Protein AF-X1QCM0-F1 (afdb_monomer_lite)

Sequence (121 aa):
LGTTYYWRVDEVNEAETTTTWQSDIWNFTTHDHIIVDDFEDYNDYPPNEIWFTWVDGYGVSTNGATVGYPAPDFLAGEHYVETAIVHGGSQSMPFFYDNTGAAAYSEGKRTFAVPQDWTAI

Secondary structure (DSSP, 8-state):
--PEEEE--EEE-TTSSS-EEEPPPEEEE--S-----S----BSSTT-BHHHHSB-STT-TTB-EEES-SS--GGGT--SSBSSS-SSSS-B--EEE---TT--B---B---SS----TT-

Organism: NCBI:txid412755

Radius of gyration: 23.92 Å; chains: 1; bounding box: 56×27×75 Å

Structure (mmCIF, N/CA/C/O backbone):
data_AF-X1QCM0-F1
#
_entry.id   AF-X1QCM0-F1
#
loop_
_atom_site.group_PDB
_atom_site.id
_atom_site.type_symbol
_atom_site.label_atom_id
_atom_site.label_alt_id
_atom_site.label_comp_id
_atom_site.label_asym_id
_atom_site.label_entity_id
_atom_site.label_seq_id
_atom_site.pdbx_PDB_ins_code
_atom_site.Cartn_x
_atom_site.Cartn_y
_atom_site.Cartn_z
_atom_site.occupancy
_atom_site.B_iso_or_equiv
_atom_site.auth_seq_id
_atom_site.auth_comp_id
_atom_site.auth_asym_id
_atom_site.auth_atom_id
_atom_site.pdbx_PDB_model_num
ATOM 1 N N . LEU A 1 1 ? -6.906 -13.203 17.413 1.00 76.50 1 LEU A N 1
ATOM 2 C CA . LEU A 1 1 ? -7.326 -12.935 16.019 1.00 76.50 1 LEU A CA 1
ATOM 3 C C . LEU A 1 1 ? -8.515 -13.848 15.748 1.00 76.50 1 LEU A C 1
ATOM 5 O O . LEU A 1 1 ? -8.543 -14.944 16.299 1.00 76.50 1 LEU A O 1
ATOM 9 N N . GLY A 1 2 ? -9.535 -13.384 15.033 1.00 83.88 2 GLY A N 1
ATOM 10 C CA . GLY A 1 2 ? -10.830 -14.070 14.901 1.00 83.88 2 GLY A CA 1
ATOM 11 C C . GLY A 1 2 ? -11.640 -14.152 16.201 1.00 83.88 2 GLY A C 1
ATOM 12 O O . GLY A 1 2 ? -12.593 -14.918 16.293 1.00 83.88 2 GLY A O 1
ATOM 13 N N . THR A 1 3 ? -11.239 -13.420 17.244 1.00 91.06 3 THR A N 1
ATOM 14 C CA . THR A 1 3 ? -11.851 -13.512 18.575 1.00 91.0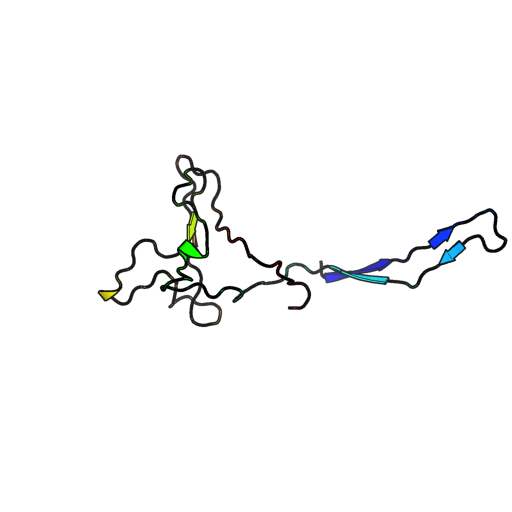6 3 THR A CA 1
ATOM 15 C C . THR A 1 3 ? -12.900 -12.425 18.727 1.00 91.06 3 THR A C 1
ATOM 17 O O . THR A 1 3 ? -12.574 -11.246 18.559 1.00 91.06 3 THR A O 1
ATOM 20 N N . THR A 1 4 ? -14.128 -12.823 19.059 1.00 94.56 4 THR A N 1
ATOM 21 C CA . THR A 1 4 ? -15.208 -11.908 19.437 1.00 94.56 4 THR A CA 1
ATOM 22 C C . THR A 1 4 ? -15.091 -11.555 20.913 1.00 94.56 4 THR A C 1
ATOM 24 O O . THR A 1 4 ? -15.126 -12.430 21.779 1.00 94.56 4 THR A O 1
ATOM 27 N N . TYR A 1 5 ? -14.956 -10.266 21.197 1.00 96.06 5 TYR A N 1
ATOM 28 C CA . TYR A 1 5 ? -14.944 -9.711 22.541 1.00 96.06 5 TYR A CA 1
ATOM 29 C C . TYR A 1 5 ? -16.302 -9.109 22.843 1.00 96.06 5 TYR A C 1
ATOM 31 O O . TYR A 1 5 ? -16.898 -8.463 21.985 1.00 96.06 5 TYR A O 1
ATOM 39 N N . TYR A 1 6 ? -16.760 -9.299 24.074 1.00 97.62 6 TYR A N 1
ATOM 40 C CA . TYR A 1 6 ? -18.018 -8.760 24.570 1.00 97.62 6 TYR A CA 1
ATOM 41 C C . TYR A 1 6 ? -17.712 -7.790 25.697 1.00 97.62 6 TYR A C 1
ATOM 43 O O . TYR A 1 6 ? -16.874 -8.077 26.554 1.00 97.62 6 TYR A O 1
ATOM 51 N N . TRP A 1 7 ? -18.381 -6.648 25.700 1.00 96.94 7 TRP A N 1
ATOM 52 C CA . TRP A 1 7 ? -18.208 -5.636 26.729 1.00 96.94 7 TRP A CA 1
ATOM 53 C C . TRP A 1 7 ? -19.491 -4.836 26.912 1.00 96.94 7 TRP A C 1
ATOM 55 O O . TRP A 1 7 ? -20.394 -4.882 26.084 1.00 96.94 7 TRP A O 1
ATOM 65 N N . ARG A 1 8 ? -19.583 -4.122 28.025 1.00 97.75 8 ARG A N 1
ATOM 66 C CA . ARG A 1 8 ? -20.662 -3.177 28.306 1.00 97.75 8 ARG A CA 1
ATOM 67 C C . ARG A 1 8 ? -20.109 -2.037 29.148 1.00 97.75 8 ARG A C 1
ATOM 69 O O . ARG A 1 8 ? -19.008 -2.158 29.693 1.00 97.75 8 ARG A O 1
ATOM 76 N N . VAL A 1 9 ? -20.879 -0.968 29.275 1.00 96.75 9 VAL A N 1
ATOM 77 C CA . VAL A 1 9 ? -20.586 0.149 30.172 1.00 96.75 9 VAL A CA 1
ATOM 78 C C . VAL A 1 9 ? -21.600 0.133 31.305 1.00 96.75 9 VAL A C 1
ATOM 80 O O . VAL A 1 9 ? -22.803 0.119 31.058 1.00 96.75 9 VAL A O 1
ATOM 83 N N . ASP A 1 10 ? -21.105 0.163 32.539 1.00 97.31 10 ASP A N 1
ATOM 84 C CA . ASP A 1 10 ? -21.936 0.322 33.729 1.00 97.31 10 ASP A CA 1
ATOM 85 C C . ASP A 1 10 ? -21.718 1.748 34.264 1.00 97.31 10 ASP A C 1
ATOM 87 O O . ASP A 1 10 ? -20.606 2.109 34.656 1.00 97.31 10 ASP A O 1
ATOM 91 N N . GLU A 1 11 ? -22.763 2.576 34.257 1.00 96.50 11 GLU A N 1
ATOM 92 C CA . GLU A 1 11 ? -22.758 3.880 34.926 1.00 96.50 11 GLU A CA 1
ATOM 93 C C . GLU A 1 11 ? -22.988 3.671 36.427 1.00 96.50 11 GLU A C 1
ATOM 95 O O . GLU A 1 11 ? -23.907 2.946 36.806 1.00 96.50 11 GLU A O 1
ATOM 100 N N . VAL A 1 12 ? -22.175 4.296 37.286 1.00 96.56 12 VAL A N 1
ATOM 101 C CA . VAL A 1 12 ? -22.238 4.131 38.750 1.00 96.56 12 VAL A CA 1
ATOM 102 C C . VAL A 1 12 ? -22.470 5.477 39.436 1.00 96.56 12 VAL A C 1
ATOM 104 O O . VAL A 1 12 ? -21.710 6.420 39.220 1.00 96.56 12 VAL A O 1
ATOM 107 N N . ASN A 1 13 ? -23.482 5.550 40.307 1.00 95.94 13 ASN A N 1
ATOM 108 C CA . ASN A 1 13 ? -23.777 6.717 41.143 1.00 95.94 13 ASN A CA 1
ATOM 109 C C . ASN A 1 13 ? -24.263 6.293 42.539 1.00 95.94 13 ASN A C 1
ATOM 111 O O . ASN A 1 13 ? -25.409 5.895 42.719 1.00 95.94 13 ASN A O 1
ATOM 115 N N . GLU A 1 14 ? -23.404 6.418 43.550 1.00 95.50 14 GLU A N 1
ATOM 116 C CA . GLU A 1 14 ? -23.714 6.001 44.928 1.00 95.50 14 GLU A CA 1
ATOM 117 C C . GLU A 1 14 ? -24.729 6.905 45.653 1.00 95.50 14 GLU A C 1
ATOM 119 O O . GLU A 1 14 ? -25.202 6.547 46.731 1.00 95.50 14 GLU A O 1
ATOM 124 N N . ALA A 1 15 ? -25.072 8.070 45.093 1.00 95.19 15 ALA A N 1
ATOM 125 C CA . ALA A 1 15 ? -26.041 8.991 45.691 1.00 95.19 15 ALA A CA 1
ATOM 126 C C . ALA A 1 15 ? -27.507 8.606 45.412 1.00 95.19 15 ALA A C 1
ATOM 128 O O . ALA A 1 15 ? -28.413 9.133 46.058 1.00 95.19 15 ALA A O 1
ATOM 129 N N . GLU A 1 16 ? -27.744 7.706 44.456 1.00 93.94 16 GLU A N 1
ATOM 130 C CA . GLU A 1 16 ? -29.074 7.276 44.022 1.00 93.94 16 GLU A CA 1
ATOM 131 C C . GLU A 1 16 ? -29.480 5.939 44.658 1.00 93.94 16 GLU A C 1
ATOM 133 O O . GLU A 1 16 ? -28.652 5.145 45.098 1.00 93.94 16 GLU A O 1
ATOM 138 N N . THR A 1 17 ? -30.785 5.655 44.700 1.00 91.12 17 THR A N 1
ATOM 139 C CA . THR A 1 17 ? -31.289 4.372 45.244 1.00 91.12 17 THR A CA 1
ATOM 140 C C . THR A 1 17 ? -30.956 3.182 44.349 1.00 91.12 17 THR A C 1
ATOM 142 O O . THR A 1 17 ? -30.675 2.093 44.846 1.00 91.12 17 THR A O 1
ATOM 145 N N . THR A 1 18 ? -30.975 3.384 43.032 1.00 92.25 18 THR A N 1
ATOM 146 C CA . THR A 1 18 ? -30.331 2.472 42.083 1.00 92.25 18 THR A CA 1
ATOM 147 C C . THR A 1 18 ? -28.951 3.033 41.812 1.00 92.25 18 THR A C 1
ATOM 149 O O . THR A 1 18 ? -28.840 4.104 41.235 1.00 92.25 18 THR A O 1
ATOM 152 N N . THR A 1 19 ? -27.910 2.338 42.254 1.00 94.31 19 THR A N 1
ATOM 153 C CA . THR A 1 19 ? -26.543 2.869 42.210 1.00 94.31 19 THR A CA 1
ATOM 154 C C . THR A 1 19 ? -25.785 2.502 40.939 1.00 94.31 19 THR A C 1
ATOM 156 O O . THR A 1 19 ? -24.645 2.928 40.759 1.00 94.31 19 THR A O 1
ATOM 159 N N . THR A 1 20 ? -26.367 1.674 40.066 1.00 96.69 20 THR A N 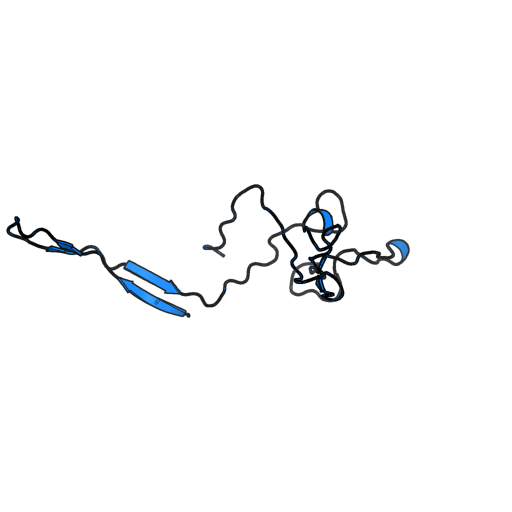1
ATOM 160 C CA . THR A 1 20 ? -25.713 1.198 38.842 1.00 96.69 20 THR A CA 1
ATOM 161 C C . THR A 1 20 ? -26.715 1.000 37.708 1.00 96.69 20 THR A C 1
ATOM 163 O O . THR A 1 20 ? -27.720 0.310 37.892 1.00 96.69 20 THR A O 1
ATOM 166 N N . TRP A 1 21 ? -26.406 1.534 36.524 1.00 97.25 21 TRP A N 1
ATOM 167 C CA . TRP A 1 21 ? -27.165 1.323 35.287 1.00 97.25 21 TRP A CA 1
ATOM 168 C C . TRP A 1 21 ? -26.280 0.660 34.240 1.00 97.25 21 TRP A C 1
ATOM 170 O O . TRP A 1 21 ? -25.226 1.177 33.881 1.00 97.25 21 TRP A O 1
ATOM 180 N N . GLN A 1 22 ? -26.715 -0.504 33.766 1.00 97.31 22 GLN A N 1
ATOM 181 C CA . GLN A 1 22 ? -25.985 -1.300 32.782 1.00 97.31 22 GLN A CA 1
ATOM 182 C C . GLN A 1 22 ? -26.446 -0.923 31.375 1.00 97.31 22 GLN A C 1
ATOM 184 O O . GLN A 1 22 ? -27.651 -0.861 31.120 1.00 97.31 22 GLN A O 1
ATOM 189 N N . SER A 1 23 ? -25.502 -0.705 30.462 1.00 97.31 23 SER A N 1
ATOM 190 C CA . SER A 1 23 ? -25.800 -0.601 29.035 1.00 97.31 23 SER A CA 1
ATOM 191 C C . SER A 1 23 ? -26.125 -1.967 28.428 1.00 97.31 23 SER A C 1
ATOM 193 O O . SER A 1 23 ? -25.914 -3.021 29.038 1.00 97.31 23 SER A O 1
ATOM 195 N N . ASP A 1 24 ? -26.536 -1.949 27.161 1.00 98.06 24 ASP A N 1
ATOM 196 C CA . ASP A 1 24 ? -26.522 -3.148 26.329 1.00 98.06 24 ASP A CA 1
ATOM 197 C C . ASP A 1 24 ? -25.108 -3.741 26.238 1.00 98.06 24 ASP A C 1
ATOM 199 O O . ASP A 1 24 ? -24.101 -3.031 26.336 1.00 98.06 24 ASP A O 1
ATOM 203 N N . ILE A 1 25 ? -25.038 -5.058 26.028 1.00 97.06 25 ILE A N 1
ATOM 204 C CA . ILE A 1 25 ? -23.780 -5.753 25.747 1.00 97.06 25 ILE A CA 1
ATOM 205 C C . ILE A 1 25 ? -23.417 -5.517 24.281 1.00 97.06 25 ILE A C 1
ATOM 207 O O . ILE A 1 25 ? -24.153 -5.904 23.372 1.00 97.06 25 ILE A O 1
ATOM 211 N N . TRP A 1 26 ? -22.256 -4.921 24.050 1.00 97.69 26 TRP A N 1
ATOM 212 C CA . TRP A 1 26 ? -21.666 -4.716 22.734 1.00 97.69 26 TRP A CA 1
ATOM 213 C C . TRP A 1 26 ? -20.613 -5.779 22.449 1.00 97.69 26 TRP A C 1
ATOM 215 O O . TRP A 1 26 ? -20.076 -6.420 23.357 1.00 97.69 26 TRP A O 1
ATOM 225 N N . ASN A 1 27 ? -20.310 -5.982 21.170 1.00 94.62 27 ASN A N 1
ATOM 226 C CA . ASN A 1 27 ? -19.262 -6.902 20.762 1.00 94.62 27 ASN A CA 1
ATOM 227 C C . ASN A 1 27 ? -18.487 -6.384 19.551 1.00 94.62 27 ASN A C 1
ATOM 229 O O . ASN A 1 27 ? -19.009 -5.600 18.762 1.00 94.62 27 ASN A O 1
ATOM 233 N N . PHE A 1 28 ? -17.244 -6.837 19.418 1.00 91.50 28 PHE A N 1
ATOM 234 C CA . PHE A 1 28 ? -16.465 -6.694 18.191 1.00 91.50 28 PHE A CA 1
ATOM 235 C C . PHE A 1 28 ? -15.630 -7.952 17.963 1.00 91.50 28 PHE A C 1
ATOM 237 O O . PHE A 1 28 ? -15.214 -8.610 18.919 1.00 91.50 28 PHE A O 1
ATOM 244 N N . THR A 1 29 ? -15.359 -8.278 16.700 1.00 89.88 29 THR A N 1
ATOM 245 C CA . THR A 1 29 ? -14.491 -9.400 16.329 1.00 89.88 29 THR A CA 1
ATOM 246 C C . THR A 1 29 ? -13.173 -8.865 15.797 1.00 89.88 29 THR A C 1
ATOM 248 O O . THR A 1 29 ? -13.145 -8.007 14.922 1.00 89.88 29 THR A O 1
ATOM 251 N N . THR A 1 30 ? -12.066 -9.359 16.345 1.00 89.19 30 THR A N 1
ATOM 252 C CA . THR A 1 30 ? -10.734 -9.048 15.810 1.00 89.19 30 THR A CA 1
ATOM 253 C C . THR A 1 30 ? -10.526 -9.793 14.497 1.00 89.19 30 THR A C 1
ATOM 255 O O . THR A 1 30 ? -10.676 -11.010 14.472 1.00 89.19 30 THR A O 1
ATOM 258 N N . HIS A 1 31 ? -10.150 -9.108 13.422 1.00 81.69 31 HIS A N 1
ATOM 259 C CA . HIS A 1 31 ? -9.667 -9.760 12.201 1.00 81.69 31 HIS A CA 1
ATOM 260 C C . HIS A 1 31 ? -8.149 -9.927 12.260 1.00 81.69 31 HIS A C 1
ATOM 262 O O . HIS A 1 31 ? -7.475 -9.168 12.952 1.00 81.69 31 HIS A O 1
ATOM 268 N N . ASP A 1 32 ? -7.631 -10.965 11.599 1.00 81.44 32 ASP A N 1
ATOM 269 C CA . ASP A 1 32 ? -6.186 -11.209 11.534 1.00 81.44 32 ASP A CA 1
ATOM 270 C C . ASP A 1 32 ? -5.499 -10.159 10.656 1.00 81.44 32 ASP A C 1
ATOM 272 O O . ASP A 1 32 ? -4.643 -9.394 11.088 1.00 81.44 32 ASP A O 1
ATOM 276 N N . HIS A 1 33 ? -6.006 -10.056 9.437 1.00 78.81 33 HIS A N 1
ATOM 277 C CA . HIS A 1 33 ? -5.717 -9.017 8.471 1.00 78.81 33 HIS A CA 1
ATOM 278 C C . HIS A 1 33 ? -6.942 -8.876 7.565 1.00 78.81 33 HIS A C 1
ATOM 280 O O . HIS A 1 33 ? -7.752 -9.801 7.450 1.00 78.81 33 HIS A O 1
ATOM 286 N N . ILE A 1 34 ? -7.068 -7.718 6.931 1.00 81.06 34 ILE A N 1
ATOM 287 C CA . ILE A 1 34 ? -7.911 -7.550 5.750 1.00 81.06 34 ILE A CA 1
ATOM 288 C C . ILE A 1 34 ? -6.975 -7.471 4.549 1.00 81.06 34 ILE A C 1
ATOM 290 O O . ILE A 1 34 ? -5.941 -6.804 4.617 1.00 81.06 34 ILE A O 1
ATOM 294 N N . ILE A 1 35 ? -7.299 -8.197 3.482 1.00 81.06 35 ILE A N 1
ATOM 295 C CA . ILE A 1 35 ? -6.613 -8.021 2.204 1.00 81.06 35 ILE A CA 1
ATOM 296 C C . ILE A 1 35 ? -7.297 -6.839 1.528 1.00 81.06 35 ILE A C 1
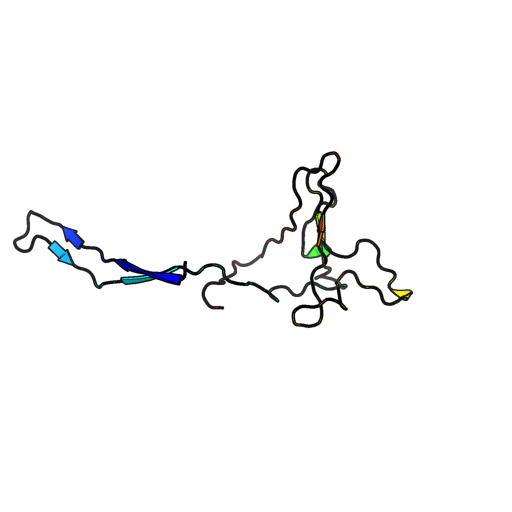ATOM 298 O O . ILE A 1 35 ? -8.503 -6.876 1.294 1.00 81.06 35 ILE A O 1
ATOM 302 N N . VAL A 1 36 ? -6.526 -5.788 1.270 1.00 84.56 36 VAL A N 1
ATOM 303 C CA . VAL A 1 36 ? -6.948 -4.661 0.442 1.00 84.56 36 VAL A CA 1
ATOM 304 C C . VAL A 1 36 ? -6.185 -4.801 -0.865 1.00 84.56 36 VAL A C 1
ATOM 306 O O . VAL A 1 36 ? -4.956 -4.792 -0.852 1.00 84.56 36 VAL A O 1
ATOM 309 N N . ASP A 1 37 ? -6.914 -5.002 -1.955 1.00 80.38 37 ASP A N 1
ATOM 310 C CA . ASP A 1 37 ? -6.363 -5.244 -3.288 1.00 80.38 37 ASP A CA 1
ATOM 311 C C . ASP A 1 37 ? -7.253 -4.581 -4.350 1.00 80.38 37 ASP A C 1
ATOM 313 O O . ASP A 1 37 ? -8.379 -4.182 -4.035 1.00 80.38 37 ASP A O 1
ATOM 317 N N . ASP A 1 38 ? -6.738 -4.425 -5.573 1.00 78.38 38 ASP A N 1
ATOM 318 C CA . ASP A 1 38 ? -7.414 -3.777 -6.713 1.00 78.38 38 ASP A CA 1
ATOM 319 C C . ASP A 1 38 ? -8.021 -2.393 -6.379 1.00 78.38 38 ASP A C 1
ATOM 321 O O . ASP A 1 38 ? -9.049 -1.975 -6.918 1.00 78.38 38 ASP A O 1
ATOM 325 N N . PHE A 1 39 ? -7.393 -1.657 -5.460 1.00 82.56 39 PHE A N 1
ATOM 326 C CA . PHE A 1 39 ? -7.925 -0.399 -4.932 1.00 82.56 39 PHE A CA 1
ATOM 327 C C . PHE A 1 39 ? -7.392 0.854 -5.639 1.00 82.56 39 PHE A C 1
ATOM 329 O O . PHE A 1 39 ? -7.812 1.980 -5.343 1.00 82.56 39 PHE A O 1
ATOM 336 N N . GLU A 1 40 ? -6.514 0.671 -6.620 1.00 85.44 40 GLU A N 1
ATOM 337 C CA . GLU A 1 40 ? -5.985 1.724 -7.473 1.00 85.44 40 GLU A CA 1
ATOM 338 C C . GLU A 1 40 ? -6.072 1.384 -8.955 1.00 85.44 40 GLU A C 1
ATOM 340 O O . GLU A 1 40 ? -5.949 0.240 -9.371 1.00 85.44 40 GLU A O 1
ATOM 345 N N . ASP A 1 41 ? -6.177 2.436 -9.761 1.00 86.25 41 ASP A N 1
ATOM 346 C CA . ASP A 1 41 ? -6.188 2.372 -11.222 1.00 86.25 41 ASP A CA 1
ATOM 347 C C . ASP A 1 41 ? -4.797 2.660 -11.820 1.00 86.25 41 ASP A C 1
ATOM 349 O O . ASP A 1 41 ? -4.692 3.290 -12.872 1.00 86.25 41 ASP A O 1
ATOM 353 N N . TYR A 1 42 ? -3.711 2.292 -11.122 1.00 92.00 42 TYR A N 1
ATOM 354 C CA . TYR A 1 42 ? -2.359 2.501 -11.659 1.00 92.00 42 TYR A CA 1
ATOM 355 C C . TYR A 1 42 ? -2.199 1.773 -12.992 1.00 92.00 42 TYR A C 1
ATOM 357 O O . TYR A 1 42 ? -2.781 0.716 -13.180 1.00 92.00 42 TYR A O 1
ATOM 365 N N . ASN A 1 43 ? -1.434 2.315 -13.932 1.00 93.50 43 ASN A N 1
ATOM 366 C CA . ASN A 1 43 ? -1.234 1.704 -15.246 1.00 93.50 43 ASN A CA 1
ATOM 367 C C . ASN A 1 43 ? 0.028 2.270 -15.925 1.00 93.50 43 ASN A C 1
ATOM 369 O O . ASN A 1 43 ? 0.908 2.804 -15.249 1.00 93.50 43 ASN A O 1
ATOM 373 N N . ASP A 1 44 ? 0.141 2.136 -17.249 1.00 94.94 44 ASP A N 1
ATOM 374 C CA . ASP A 1 44 ? 1.274 2.663 -18.024 1.00 94.94 44 ASP A CA 1
ATOM 375 C C . ASP A 1 44 ? 1.072 4.090 -18.557 1.00 94.94 44 ASP A C 1
ATOM 377 O O . ASP A 1 44 ? 1.946 4.629 -19.239 1.00 94.94 44 ASP A O 1
ATOM 381 N N . TYR A 1 45 ? -0.092 4.692 -18.313 1.00 92.69 45 TYR A N 1
ATOM 382 C CA . TYR A 1 45 ? -0.569 5.873 -19.021 1.00 92.69 45 TYR A CA 1
ATOM 383 C C . TYR A 1 45 ? -0.938 7.040 -18.088 1.00 92.69 45 TYR A C 1
ATOM 385 O O . TYR A 1 45 ? -1.477 6.843 -16.995 1.00 92.69 45 TYR A O 1
ATOM 393 N N . PRO A 1 46 ? -0.745 8.290 -18.550 1.00 91.62 46 PRO A N 1
ATOM 394 C CA . PRO A 1 46 ? -1.222 9.461 -17.829 1.00 91.62 46 PRO A CA 1
ATOM 395 C C . PRO A 1 46 ? -2.730 9.425 -17.554 1.00 91.62 46 PRO A C 1
ATOM 397 O O . PRO A 1 46 ? -3.501 9.091 -18.459 1.00 91.62 46 PRO A O 1
ATOM 400 N N . PRO A 1 47 ? -3.189 9.852 -16.359 1.00 90.62 47 PRO A N 1
ATOM 401 C CA . PRO A 1 47 ? -2.414 10.407 -15.237 1.00 90.62 47 PRO A CA 1
ATOM 402 C C . PRO A 1 47 ? -2.040 9.372 -14.157 1.00 90.62 47 PRO A C 1
ATOM 404 O O . PRO A 1 47 ? -1.670 9.756 -13.049 1.00 90.62 47 PRO A O 1
ATOM 407 N N . ASN A 1 48 ? -2.251 8.085 -14.425 1.00 92.44 48 ASN A N 1
ATOM 408 C CA . ASN A 1 48 ? -2.193 7.024 -13.426 1.00 92.44 48 ASN A CA 1
ATOM 409 C C . ASN A 1 48 ? -0.960 6.141 -13.615 1.00 92.44 48 ASN A C 1
ATOM 411 O O . ASN A 1 48 ? -0.965 4.990 -13.182 1.00 92.44 48 ASN A O 1
ATOM 415 N N . GLU A 1 49 ? 0.105 6.650 -14.232 1.00 93.69 49 GLU A N 1
ATOM 416 C CA . GLU A 1 49 ? 1.324 5.873 -14.371 1.00 93.69 49 GLU A CA 1
ATOM 417 C C . GLU A 1 49 ? 1.772 5.352 -13.005 1.00 93.69 49 GLU A C 1
ATOM 419 O O . GLU A 1 49 ? 1.636 6.034 -11.981 1.00 93.69 49 GLU A O 1
ATOM 424 N N . ILE A 1 50 ? 2.289 4.130 -12.968 1.00 94.62 50 ILE A N 1
ATOM 425 C CA . ILE A 1 50 ? 2.570 3.439 -11.709 1.00 94.62 50 ILE A CA 1
ATOM 426 C C . ILE A 1 50 ? 3.498 4.238 -10.768 1.00 94.62 50 ILE A C 1
ATOM 428 O O . ILE A 1 50 ? 3.207 4.345 -9.577 1.00 94.62 50 ILE A O 1
ATOM 432 N N . TRP A 1 51 ? 4.524 4.915 -11.289 1.00 90.06 51 TRP A N 1
ATOM 433 C CA . TRP A 1 51 ? 5.408 5.806 -10.512 1.00 90.06 51 TRP A CA 1
ATOM 434 C C . TRP A 1 51 ? 4.782 7.160 -10.152 1.00 90.06 51 TRP A C 1
ATOM 436 O O . TRP A 1 51 ? 5.293 7.872 -9.293 1.00 90.06 51 TRP A O 1
ATOM 446 N N . PHE A 1 52 ? 3.727 7.589 -10.852 1.00 90.31 52 PHE A N 1
ATOM 447 C CA . PHE A 1 52 ? 2.996 8.807 -10.493 1.00 90.31 52 PHE A CA 1
ATOM 448 C C . PHE A 1 52 ? 1.989 8.500 -9.383 1.00 90.31 52 PHE A C 1
ATOM 450 O O . PHE A 1 52 ? 1.699 9.332 -8.523 1.00 90.31 52 PHE A O 1
ATOM 457 N N . THR A 1 53 ? 1.494 7.264 -9.379 1.00 92.19 53 THR A N 1
ATOM 458 C CA . THR A 1 53 ? 0.599 6.716 -8.368 1.00 92.19 53 THR A CA 1
ATOM 459 C C . THR A 1 53 ? 1.323 6.441 -7.049 1.00 92.19 53 THR A C 1
ATOM 461 O O . THR A 1 53 ? 0.759 6.740 -5.989 1.00 92.19 53 THR A O 1
ATOM 464 N N . TRP A 1 54 ? 2.540 5.895 -7.111 1.00 93.69 54 TRP A N 1
ATOM 465 C CA . TRP A 1 54 ? 3.330 5.463 -5.958 1.00 93.69 54 TRP A CA 1
ATOM 466 C C . TRP A 1 54 ? 4.657 6.213 -5.865 1.00 93.69 54 TRP A C 1
ATOM 468 O O . TRP A 1 54 ? 5.453 6.208 -6.795 1.00 93.69 54 TRP A O 1
ATOM 478 N N . VAL A 1 55 ? 4.923 6.804 -4.701 1.00 94.06 55 VAL A N 1
ATOM 479 C CA . VAL A 1 55 ? 6.243 7.331 -4.348 1.00 94.06 55 VAL A CA 1
ATOM 480 C C . VAL A 1 55 ? 7.118 6.173 -3.883 1.00 94.06 55 VAL A C 1
ATOM 482 O O . VAL A 1 55 ? 6.745 5.463 -2.948 1.00 94.06 55 VAL A O 1
ATOM 485 N N . ASP A 1 56 ? 8.278 6.004 -4.505 1.00 95.12 56 ASP A N 1
ATOM 486 C CA . ASP A 1 56 ? 9.246 4.949 -4.204 1.00 95.12 56 ASP A CA 1
ATOM 487 C C . ASP A 1 56 ? 10.611 5.530 -3.770 1.00 95.12 56 ASP A C 1
ATOM 489 O O . ASP A 1 56 ? 10.677 6.571 -3.104 1.00 95.12 56 ASP A O 1
ATOM 493 N N . GLY A 1 57 ? 11.709 4.829 -4.070 1.00 95.06 57 GLY A N 1
ATOM 494 C CA . GLY A 1 57 ? 13.077 5.260 -3.792 1.00 95.06 57 GLY A CA 1
ATOM 495 C C . GLY A 1 57 ? 13.632 6.324 -4.737 1.00 95.06 57 GLY A C 1
ATOM 496 O O . GLY A 1 57 ? 14.711 6.871 -4.478 1.00 95.06 57 GLY A O 1
ATOM 497 N N . TYR A 1 58 ? 12.930 6.670 -5.819 1.00 92.06 58 TYR A N 1
ATOM 498 C CA . TY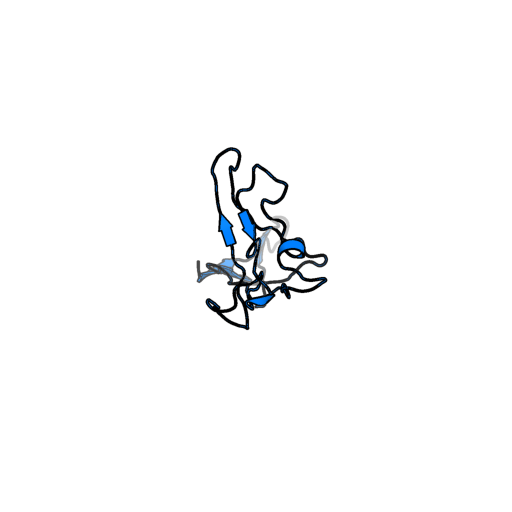R A 1 58 ? 13.421 7.658 -6.768 1.00 92.06 58 TYR A CA 1
ATOM 499 C C . TYR A 1 58 ? 13.591 9.033 -6.102 1.00 92.06 58 TYR A C 1
ATOM 501 O O . TYR A 1 58 ? 12.650 9.658 -5.615 1.00 92.06 58 TYR A O 1
ATOM 509 N N . GLY A 1 59 ? 14.834 9.522 -6.064 1.00 91.56 59 GLY A N 1
ATOM 510 C CA . GLY A 1 59 ? 15.187 10.780 -5.397 1.00 91.56 59 GLY A CA 1
ATOM 511 C C . GLY A 1 59 ? 15.265 10.707 -3.864 1.00 91.56 59 GLY A C 1
ATOM 512 O O . GLY A 1 59 ? 15.569 11.722 -3.236 1.00 91.56 59 GLY A O 1
ATOM 513 N N . VAL A 1 60 ? 15.058 9.533 -3.254 1.00 94.38 60 VAL A N 1
ATOM 514 C CA . VAL A 1 60 ? 15.113 9.312 -1.800 1.00 94.38 60 VAL A CA 1
ATOM 515 C C . VAL A 1 60 ? 16.146 8.228 -1.493 1.00 94.38 60 VAL A C 1
ATOM 517 O O . VAL A 1 60 ? 15.823 7.056 -1.374 1.00 94.38 60 VAL A O 1
ATOM 520 N N . SER A 1 61 ? 17.412 8.612 -1.315 1.00 95.38 61 SER A N 1
ATOM 521 C CA . SER A 1 61 ? 18.530 7.657 -1.173 1.00 95.38 61 SER A CA 1
ATOM 522 C C . SER A 1 61 ? 18.456 6.716 0.037 1.00 95.38 61 SER A C 1
ATOM 524 O O . SER A 1 61 ? 19.208 5.748 0.093 1.00 95.38 61 SER A O 1
ATOM 526 N N . THR A 1 62 ? 17.590 6.999 1.014 1.00 97.19 62 THR A N 1
ATOM 527 C CA . THR A 1 62 ? 17.339 6.123 2.167 1.00 97.19 62 THR A CA 1
ATOM 528 C C . THR A 1 62 ? 16.263 5.069 1.908 1.00 97.19 62 THR A C 1
ATOM 530 O O . THR A 1 62 ? 16.126 4.157 2.725 1.00 97.19 62 THR A O 1
ATOM 533 N N . ASN A 1 63 ? 15.543 5.170 0.788 1.00 97.44 63 ASN A N 1
ATOM 534 C CA . ASN A 1 63 ? 14.515 4.238 0.349 1.00 97.44 63 ASN A CA 1
ATOM 535 C C . ASN A 1 63 ? 15.032 3.435 -0.858 1.00 97.44 63 ASN A C 1
ATOM 537 O O . ASN A 1 63 ? 15.267 3.990 -1.925 1.00 97.44 63 ASN A O 1
ATOM 541 N N . GLY A 1 64 ? 15.220 2.132 -0.679 1.00 97.06 64 GLY A N 1
ATOM 542 C CA . GLY A 1 64 ? 15.697 1.199 -1.700 1.00 97.06 64 GLY A CA 1
ATOM 543 C C . GLY A 1 64 ? 14.606 0.648 -2.618 1.00 97.06 64 GLY A C 1
ATOM 544 O O . GLY A 1 64 ? 14.885 -0.272 -3.384 1.00 97.06 64 GLY A O 1
ATOM 545 N N . ALA A 1 65 ? 13.368 1.143 -2.520 1.00 97.69 65 ALA A N 1
ATOM 546 C CA . ALA A 1 65 ? 12.254 0.648 -3.319 1.00 97.69 65 ALA A CA 1
ATOM 547 C C . ALA A 1 65 ? 12.302 1.143 -4.771 1.00 97.69 65 ALA A C 1
ATOM 549 O O . ALA A 1 65 ? 12.644 2.292 -5.047 1.00 97.69 65 ALA A O 1
ATOM 550 N N . THR A 1 66 ? 11.869 0.296 -5.697 1.00 97.12 66 THR A N 1
ATOM 551 C CA . THR A 1 66 ? 11.472 0.701 -7.050 1.00 97.12 66 THR A CA 1
ATOM 552 C C . THR A 1 66 ? 10.106 0.107 -7.345 1.00 97.12 66 THR A C 1
ATOM 554 O O . THR A 1 66 ? 9.929 -1.111 -7.239 1.00 97.12 66 THR A O 1
ATOM 557 N N . VAL A 1 67 ? 9.141 0.965 -7.672 1.00 96.50 67 VAL A N 1
ATOM 558 C CA . VAL A 1 67 ? 7.764 0.559 -7.969 1.00 96.50 67 VAL A CA 1
ATOM 559 C C . VAL A 1 67 ? 7.535 0.626 -9.478 1.00 96.50 67 VAL A C 1
ATOM 561 O O . VAL A 1 67 ? 7.667 1.680 -10.095 1.00 96.50 67 VAL A O 1
ATOM 564 N N . GLY A 1 68 ? 7.181 -0.515 -10.068 1.00 95.94 68 GLY A N 1
ATOM 565 C CA . GLY A 1 68 ? 7.126 -0.694 -11.518 1.00 95.94 68 GLY A CA 1
ATOM 566 C C . GLY A 1 68 ? 8.476 -1.054 -12.144 1.00 95.94 68 GLY A C 1
ATOM 567 O O . GLY A 1 68 ? 9.539 -0.944 -11.529 1.00 95.94 68 GLY A O 1
ATOM 568 N N . TYR A 1 69 ? 8.441 -1.512 -13.392 1.00 96.62 69 TYR A N 1
ATOM 569 C CA . TYR A 1 69 ? 9.650 -1.702 -14.187 1.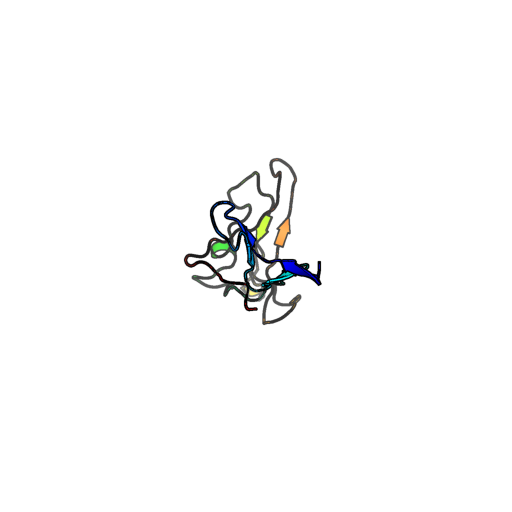00 96.62 69 TYR A CA 1
ATOM 570 C C . TYR A 1 69 ? 10.231 -0.335 -14.577 1.00 96.62 69 TYR A C 1
ATOM 572 O O . TYR A 1 69 ? 9.528 0.472 -15.178 1.00 96.62 69 TYR A O 1
ATOM 580 N N . PRO A 1 70 ? 11.508 -0.039 -14.286 1.00 92.19 70 PRO A N 1
ATOM 581 C CA . PRO A 1 70 ? 12.042 1.315 -14.457 1.00 92.19 70 PRO A CA 1
ATOM 582 C C . PRO A 1 70 ? 12.327 1.706 -15.917 1.00 92.19 70 PRO A C 1
ATOM 584 O O . PRO A 1 70 ? 12.451 2.891 -16.219 1.00 92.19 70 PRO A O 1
ATOM 587 N N . ALA A 1 71 ? 12.485 0.734 -16.821 1.00 92.69 71 ALA A N 1
ATOM 588 C CA . ALA A 1 71 ? 12.866 0.980 -18.214 1.00 92.69 71 ALA A CA 1
ATOM 589 C C . ALA A 1 71 ? 12.369 -0.124 -19.176 1.00 92.69 71 ALA A C 1
ATOM 591 O O . ALA A 1 71 ? 13.199 -0.817 -19.765 1.00 92.69 71 ALA A O 1
ATOM 592 N N . PRO A 1 72 ? 11.049 -0.319 -19.326 1.00 94.81 72 PRO A N 1
ATOM 593 C CA . PRO A 1 72 ? 10.499 -1.270 -20.282 1.00 94.81 72 PRO A CA 1
ATOM 594 C C . PRO A 1 72 ? 10.706 -0.819 -21.732 1.00 94.81 72 PRO A C 1
ATOM 596 O O . PRO A 1 72 ? 10.635 0.369 -22.068 1.00 94.81 72 PRO A O 1
ATOM 599 N N . ASP A 1 73 ? 10.909 -1.792 -22.610 1.00 96.25 73 ASP A N 1
ATOM 600 C CA . ASP A 1 73 ? 10.875 -1.631 -24.057 1.00 96.25 73 ASP A CA 1
ATOM 601 C C . ASP A 1 73 ? 9.433 -1.733 -24.591 1.00 96.25 73 ASP A C 1
ATOM 603 O O . ASP A 1 73 ? 8.936 -2.805 -24.948 1.00 96.25 73 ASP A O 1
ATOM 607 N N . PHE A 1 74 ? 8.755 -0.588 -24.711 1.00 94.00 74 PHE A N 1
ATOM 608 C CA . PHE A 1 74 ? 7.402 -0.526 -25.285 1.00 94.00 74 PHE A CA 1
ATOM 609 C C . PHE A 1 74 ? 7.314 -1.034 -26.725 1.00 94.00 74 PHE A C 1
ATOM 611 O O . PHE A 1 74 ? 6.245 -1.476 -27.148 1.00 94.00 74 PHE A O 1
ATOM 618 N N . LEU A 1 75 ? 8.402 -0.982 -27.503 1.00 96.38 75 LEU A N 1
ATOM 619 C CA . LEU A 1 75 ? 8.398 -1.510 -28.870 1.00 96.38 75 LEU A CA 1
ATOM 620 C C . LEU A 1 75 ? 8.409 -3.041 -28.875 1.00 96.38 75 LEU A C 1
ATOM 622 O O . LEU A 1 75 ? 7.911 -3.649 -29.824 1.00 96.38 75 LEU A O 1
ATOM 626 N N . ALA A 1 76 ? 8.935 -3.651 -27.813 1.00 96.31 76 ALA A N 1
ATOM 627 C CA . ALA A 1 76 ? 8.855 -5.082 -27.554 1.00 96.31 76 ALA A CA 1
ATOM 628 C C . ALA A 1 76 ? 7.563 -5.500 -26.822 1.00 96.31 76 ALA A C 1
ATOM 630 O O . ALA A 1 76 ? 7.348 -6.694 -26.616 1.00 96.31 76 ALA A O 1
ATOM 631 N N . GLY A 1 77 ? 6.685 -4.549 -26.478 1.00 94.56 77 GLY A N 1
ATOM 632 C CA . GLY A 1 77 ? 5.450 -4.807 -25.733 1.00 94.56 77 GLY A CA 1
ATOM 633 C C . GLY A 1 77 ? 5.662 -4.984 -24.229 1.00 94.56 77 GLY A C 1
ATOM 634 O O . GLY A 1 77 ? 4.848 -5.633 -23.581 1.00 94.56 77 GLY A O 1
ATOM 635 N N . GLU A 1 78 ? 6.756 -4.458 -23.678 1.00 96.62 78 GLU A N 1
ATOM 636 C CA . GLU A 1 78 ? 6.951 -4.394 -22.231 1.00 96.62 78 GLU A CA 1
ATOM 637 C C . GLU A 1 78 ? 6.154 -3.235 -21.618 1.00 96.62 78 GLU A C 1
ATOM 639 O O . GLU A 1 78 ? 5.784 -2.272 -22.295 1.00 96.62 78 GLU A O 1
ATOM 644 N N . HIS A 1 79 ? 5.904 -3.342 -20.317 1.00 96.81 79 HIS A N 1
ATOM 645 C CA . HIS A 1 79 ? 5.033 -2.459 -19.552 1.00 96.81 79 HIS A CA 1
ATOM 646 C C . HIS A 1 79 ? 5.738 -2.014 -18.269 1.00 96.81 79 HIS A C 1
ATOM 648 O O . HIS A 1 79 ? 6.678 -2.664 -17.810 1.00 96.81 79 HIS A O 1
ATOM 654 N N . TYR A 1 80 ? 5.298 -0.908 -17.676 1.00 96.31 80 TYR A N 1
ATOM 655 C CA . TYR A 1 80 ? 5.746 -0.511 -16.343 1.00 96.31 80 TYR A CA 1
ATOM 656 C C . TYR A 1 80 ? 5.106 -1.383 -15.264 1.00 96.31 80 TYR A C 1
ATOM 658 O O . TYR A 1 80 ? 5.726 -1.646 -14.234 1.00 96.31 80 TYR A O 1
ATOM 666 N N . VAL A 1 81 ? 3.883 -1.849 -15.509 1.00 96.25 81 VAL A N 1
ATOM 667 C CA . VAL A 1 81 ? 3.163 -2.825 -14.681 1.00 96.25 81 VAL A CA 1
ATOM 668 C C . VAL A 1 81 ? 3.519 -4.274 -15.056 1.00 96.25 81 VAL A C 1
ATOM 670 O O . VAL A 1 81 ? 3.966 -4.546 -16.169 1.00 96.25 81 VAL A O 1
ATOM 673 N N . GLU A 1 82 ? 3.313 -5.229 -14.144 1.00 95.56 82 GLU A N 1
ATOM 674 C CA . GLU A 1 82 ? 3.453 -6.666 -14.432 1.00 95.56 82 GLU A CA 1
ATOM 675 C C . GLU A 1 82 ? 2.139 -7.199 -15.011 1.00 95.56 82 GLU A C 1
ATOM 677 O O . GLU A 1 82 ? 1.077 -7.003 -14.428 1.00 95.56 82 GLU A O 1
ATOM 682 N N . THR A 1 83 ? 2.202 -7.870 -16.161 1.00 94.94 83 THR A N 1
ATOM 683 C CA . THR A 1 83 ? 1.021 -8.338 -16.915 1.00 94.94 83 THR A CA 1
ATOM 684 C C . THR A 1 83 ? 0.983 -9.857 -17.103 1.00 94.94 83 THR A C 1
ATOM 686 O O . THR A 1 83 ? -0.029 -10.401 -17.543 1.00 94.94 83 THR A O 1
ATOM 689 N N . ALA A 1 84 ? 2.056 -10.567 -16.748 1.00 94.25 84 ALA A N 1
ATOM 690 C CA . ALA A 1 84 ? 2.161 -12.020 -16.819 1.00 94.25 84 ALA A CA 1
ATOM 691 C C . ALA A 1 84 ? 1.968 -12.694 -15.450 1.00 94.25 84 ALA A C 1
ATOM 693 O O . ALA A 1 84 ? 1.277 -13.710 -15.363 1.00 94.25 84 ALA A O 1
ATOM 694 N N . ILE A 1 85 ? 2.558 -12.149 -14.381 1.00 93.75 85 ILE A N 1
ATOM 695 C CA . ILE A 1 85 ? 2.438 -12.683 -13.013 1.00 93.75 85 ILE A CA 1
ATOM 696 C C . ILE A 1 85 ? 1.405 -11.864 -12.235 1.00 93.75 85 ILE A C 1
ATOM 698 O O . ILE A 1 85 ? 1.724 -10.920 -11.514 1.00 93.75 85 ILE A O 1
ATOM 702 N N . VAL A 1 86 ? 0.137 -12.235 -12.393 1.00 91.50 86 VAL A N 1
ATOM 703 C CA . VAL A 1 86 ? -1.007 -11.454 -11.911 1.00 91.50 86 VAL A CA 1
ATOM 704 C C . VAL A 1 86 ? -1.871 -12.289 -10.962 1.00 91.50 86 VAL A C 1
ATOM 706 O O . VAL A 1 86 ? -2.202 -13.436 -11.263 1.00 91.50 86 VAL A O 1
ATOM 709 N N . HIS A 1 87 ? -2.246 -11.718 -9.814 1.00 82.00 87 HIS A N 1
ATOM 710 C CA . HIS A 1 87 ? -3.084 -12.363 -8.796 1.00 82.00 87 HIS A CA 1
ATOM 711 C C . HIS A 1 87 ? -4.484 -11.715 -8.739 1.00 82.00 87 HIS A C 1
ATOM 713 O O . HIS A 1 87 ? -4.940 -11.283 -7.689 1.00 82.00 87 HIS A O 1
ATOM 719 N N . GLY A 1 88 ? -5.169 -11.662 -9.887 1.00 83.31 88 GLY A N 1
ATOM 720 C CA . GLY A 1 88 ? -6.455 -10.966 -10.057 1.00 83.31 88 GLY A CA 1
ATOM 721 C C . GLY A 1 88 ? -6.353 -9.789 -11.032 1.00 83.31 88 GLY A C 1
ATOM 722 O O . GLY A 1 88 ? -5.286 -9.218 -11.200 1.00 83.31 88 GLY A O 1
ATOM 723 N N . GLY A 1 89 ? -7.438 -9.467 -11.739 1.00 87.19 89 GLY A N 1
ATOM 724 C CA . GLY A 1 89 ? -7.431 -8.366 -12.708 1.00 87.19 89 GLY A CA 1
ATOM 725 C C . GLY A 1 89 ? -6.532 -8.607 -13.932 1.00 87.19 89 GLY A C 1
ATOM 726 O O . GLY A 1 89 ? -6.374 -9.739 -14.398 1.00 87.19 89 GLY A O 1
ATOM 727 N N . SER A 1 90 ? -6.001 -7.522 -14.502 1.00 90.31 90 SER A N 1
ATOM 728 C CA . SER A 1 90 ? -5.159 -7.532 -15.712 1.00 90.31 90 SER A CA 1
ATOM 729 C C . SER A 1 90 ? -3.676 -7.282 -15.446 1.00 90.31 90 SER A C 1
ATOM 731 O O . SER A 1 90 ? -2.879 -7.362 -16.378 1.00 90.31 90 SER A O 1
ATOM 733 N N . GLN A 1 91 ? -3.313 -6.930 -14.214 1.00 92.62 91 GLN A N 1
ATOM 734 C CA . GLN A 1 91 ? -1.966 -6.496 -13.864 1.00 92.62 91 GLN A CA 1
ATOM 735 C C . GLN A 1 91 ? -1.685 -6.691 -12.373 1.00 92.62 91 GLN A C 1
ATOM 737 O O . GLN A 1 91 ? -2.609 -6.799 -11.572 1.00 92.62 91 GLN A O 1
ATOM 742 N N . SER A 1 92 ? -0.411 -6.685 -12.001 1.00 93.19 92 SER A N 1
ATOM 743 C CA . SER A 1 92 ? 0.043 -6.567 -10.618 1.00 93.19 92 SER A CA 1
ATOM 744 C C . SER A 1 92 ? 1.108 -5.475 -10.502 1.00 93.19 92 SER A C 1
ATOM 746 O O . SER A 1 92 ? 1.702 -5.054 -11.498 1.00 93.19 92 SER A O 1
ATOM 748 N N . MET A 1 93 ? 1.335 -4.987 -9.282 1.00 93.31 93 MET A N 1
ATOM 749 C CA . MET A 1 93 ? 2.341 -3.965 -8.998 1.00 93.31 93 MET A CA 1
ATOM 750 C C . MET A 1 93 ? 3.726 -4.620 -8.842 1.00 93.31 93 MET A C 1
ATOM 752 O O . MET A 1 93 ? 3.946 -5.315 -7.844 1.00 93.31 93 MET A O 1
ATOM 756 N N . PRO A 1 94 ? 4.698 -4.383 -9.747 1.00 95.19 94 PRO A N 1
ATOM 757 C CA . PRO A 1 94 ? 6.072 -4.812 -9.524 1.00 95.19 94 PRO A CA 1
ATOM 758 C C . PRO A 1 94 ? 6.677 -4.017 -8.367 1.00 95.19 94 PRO A C 1
ATOM 760 O O . PRO A 1 94 ? 6.598 -2.787 -8.342 1.00 95.19 94 PRO A O 1
ATOM 763 N N . PHE A 1 95 ? 7.316 -4.713 -7.430 1.00 95.38 95 PHE A N 1
ATOM 764 C CA . PHE A 1 95 ? 8.034 -4.091 -6.324 1.00 95.38 95 PHE A CA 1
ATOM 765 C C . PHE A 1 95 ? 9.431 -4.692 -6.208 1.00 95.38 95 PHE A C 1
ATOM 767 O O . PHE A 1 95 ? 9.592 -5.874 -5.895 1.00 95.38 95 PHE A O 1
ATOM 774 N N . PHE A 1 96 ? 10.446 -3.865 -6.434 1.00 96.38 96 PHE A N 1
ATOM 775 C CA . PHE A 1 96 ? 11.847 -4.231 -6.262 1.00 96.38 96 PHE A CA 1
ATOM 776 C C . PHE A 1 96 ? 12.424 -3.523 -5.042 1.00 96.38 96 PHE A C 1
ATOM 778 O O . PHE A 1 96 ? 11.987 -2.432 -4.679 1.00 96.38 96 PHE A O 1
ATOM 785 N N . TYR A 1 97 ? 13.418 -4.147 -4.415 1.00 96.44 97 TYR A N 1
ATOM 786 C CA . TYR A 1 97 ? 14.104 -3.581 -3.263 1.00 96.44 97 TYR A CA 1
ATOM 787 C C . TYR A 1 97 ? 15.613 -3.802 -3.354 1.00 96.44 97 TYR A C 1
ATOM 789 O O . TYR A 1 97 ? 16.076 -4.895 -3.685 1.00 96.44 97 TYR A O 1
ATOM 797 N N . ASP A 1 98 ? 16.375 -2.774 -2.995 1.00 95.62 98 ASP A N 1
ATOM 798 C CA . ASP A 1 98 ? 17.817 -2.848 -2.780 1.00 95.62 98 ASP A CA 1
ATOM 799 C C . ASP A 1 98 ? 18.206 -1.978 -1.575 1.00 95.62 98 ASP A C 1
ATOM 801 O O . ASP A 1 98 ? 18.333 -0.759 -1.665 1.00 95.62 98 ASP A O 1
ATOM 805 N N . ASN A 1 99 ? 18.407 -2.620 -0.422 1.00 95.69 99 ASN A N 1
ATOM 806 C CA . ASN A 1 99 ? 18.840 -1.956 0.811 1.00 95.69 99 ASN A CA 1
ATOM 807 C C . ASN A 1 99 ? 20.371 -1.971 0.955 1.00 95.69 99 ASN A C 1
ATOM 809 O O . ASN A 1 99 ? 20.910 -2.324 2.008 1.00 95.69 99 ASN A O 1
ATOM 813 N N . THR A 1 100 ? 21.085 -1.647 -0.122 1.00 94.31 100 THR A N 1
ATOM 814 C CA . THR A 1 100 ? 22.533 -1.425 -0.100 1.00 94.31 100 THR A CA 1
ATOM 815 C C . THR A 1 100 ? 22.873 0.069 -0.065 1.00 94.31 100 THR A C 1
ATOM 817 O O . THR A 1 100 ? 22.055 0.949 -0.339 1.00 94.31 100 THR A O 1
ATOM 820 N N . GLY A 1 101 ? 24.110 0.392 0.325 1.00 92.19 101 GLY A N 1
ATOM 821 C CA . GLY A 1 101 ? 24.570 1.778 0.404 1.00 92.19 101 GLY A CA 1
ATOM 822 C C . GLY A 1 101 ? 23.846 2.583 1.488 1.00 92.19 101 GLY A C 1
ATOM 823 O O . GLY A 1 101 ? 23.986 2.286 2.672 1.00 92.19 101 GLY A O 1
ATOM 824 N N . ALA A 1 102 ? 23.143 3.644 1.084 1.00 93.94 102 ALA A N 1
ATOM 825 C CA . ALA A 1 102 ? 22.446 4.562 1.991 1.00 93.94 102 ALA A CA 1
ATOM 826 C C . ALA A 1 102 ? 20.991 4.154 2.290 1.00 93.94 102 ALA A C 1
ATOM 828 O O . ALA A 1 102 ? 20.377 4.739 3.186 1.00 93.94 102 ALA A O 1
ATOM 829 N N . ALA A 1 103 ? 20.451 3.169 1.566 1.00 96.81 103 ALA A N 1
ATOM 830 C CA . ALA A 1 103 ? 19.083 2.706 1.740 1.00 96.81 103 ALA A CA 1
ATOM 831 C C . ALA A 1 103 ? 18.933 1.928 3.056 1.00 96.81 103 ALA A C 1
ATOM 833 O O . ALA A 1 103 ? 19.630 0.944 3.298 1.00 96.81 103 ALA A O 1
ATOM 834 N N . ALA A 1 104 ? 18.026 2.386 3.919 1.00 96.69 104 ALA A N 1
ATOM 835 C CA . ALA A 1 104 ? 17.750 1.785 5.225 1.00 96.69 104 ALA A CA 1
ATOM 836 C C . ALA A 1 104 ? 16.397 1.057 5.269 1.00 96.69 104 ALA A C 1
ATOM 838 O O . ALA A 1 104 ? 16.149 0.273 6.185 1.00 96.69 104 ALA A O 1
ATOM 839 N N . TYR A 1 105 ? 15.520 1.327 4.302 1.00 97.38 105 TYR A N 1
ATOM 840 C CA . TYR A 1 105 ? 14.199 0.722 4.164 1.00 97.38 105 TYR A CA 1
ATOM 841 C C . TYR A 1 105 ? 13.804 0.665 2.687 1.00 97.38 105 TYR A C 1
ATOM 843 O O . TYR A 1 105 ? 14.441 1.298 1.853 1.00 97.38 105 TYR A O 1
ATOM 851 N N . SER A 1 106 ? 12.752 -0.086 2.365 1.00 97.69 106 SER A N 1
ATOM 852 C CA . SER A 1 106 ? 12.140 -0.113 1.034 1.00 97.69 106 SER A CA 1
ATOM 853 C C . SER A 1 106 ? 10.629 -0.009 1.201 1.00 97.69 106 SER A C 1
ATOM 855 O O . SER A 1 106 ? 10.005 -0.934 1.715 1.00 97.69 106 SER A O 1
ATOM 857 N N . GLU A 1 107 ? 10.056 1.130 0.822 1.00 97.44 107 GLU A N 1
ATOM 858 C CA . GLU A 1 107 ? 8.630 1.425 0.971 1.00 97.44 107 GLU A CA 1
ATOM 859 C C . GLU A 1 107 ? 8.088 2.094 -0.297 1.00 97.44 107 GLU A C 1
ATOM 861 O O . GLU A 1 107 ? 8.674 3.052 -0.801 1.00 97.44 107 GLU A O 1
ATOM 866 N N . GLY A 1 108 ? 6.956 1.593 -0.791 1.00 94.75 108 GLY A N 1
ATOM 867 C CA . GLY A 1 108 ? 6.115 2.289 -1.759 1.00 94.75 108 GLY A CA 1
ATOM 868 C C . GLY A 1 108 ? 4.995 3.002 -1.011 1.00 94.75 108 GLY A C 1
ATOM 869 O O . GLY A 1 108 ? 4.338 2.402 -0.160 1.00 94.75 108 GLY A O 1
ATOM 870 N N . LYS A 1 109 ? 4.773 4.284 -1.303 1.00 93.88 109 LYS A N 1
ATOM 871 C CA . LYS A 1 109 ? 3.789 5.105 -0.595 1.00 93.88 109 LYS A CA 1
ATOM 872 C C . LYS A 1 109 ? 2.851 5.829 -1.548 1.00 93.88 109 LYS A C 1
ATOM 874 O O . LYS A 1 109 ? 3.285 6.566 -2.428 1.00 93.88 109 LYS A O 1
ATOM 879 N N . ARG A 1 110 ? 1.551 5.729 -1.279 1.00 90.62 110 ARG A N 1
ATOM 880 C CA . ARG A 1 110 ? 0.501 6.521 -1.924 1.00 90.62 110 ARG A CA 1
ATOM 881 C C . ARG A 1 110 ? -0.266 7.325 -0.884 1.00 90.62 110 ARG A C 1
ATOM 883 O O . ARG A 1 110 ? -0.502 6.867 0.230 1.00 90.62 110 ARG A O 1
ATOM 890 N N . THR A 1 111 ? -0.656 8.545 -1.245 1.00 90.50 111 THR A N 1
ATOM 891 C CA . THR A 1 111 ? -1.572 9.365 -0.439 1.00 90.50 111 THR A CA 1
ATOM 892 C C . THR A 1 111 ? -2.874 9.548 -1.203 1.00 90.50 111 THR A C 1
ATOM 894 O O . THR A 1 111 ? -2.872 10.078 -2.311 1.00 90.50 111 THR A O 1
ATOM 897 N N . PHE A 1 112 ? -3.989 9.125 -0.609 1.00 89.50 112 PHE A N 1
ATOM 898 C CA . PHE A 1 112 ? -5.316 9.341 -1.178 1.00 89.50 112 PHE A CA 1
ATOM 899 C C . PHE A 1 112 ? -5.814 10.748 -0.852 1.00 89.50 112 PHE A C 1
ATOM 901 O O . PHE A 1 112 ? -5.697 11.210 0.282 1.00 89.50 112 PHE A O 1
ATOM 908 N N . ALA A 1 113 ? -6.412 11.420 -1.837 1.00 89.81 113 ALA A N 1
ATOM 909 C CA . ALA A 1 113 ? -7.025 12.733 -1.632 1.00 89.81 113 ALA A CA 1
ATOM 910 C C . ALA A 1 113 ? -8.262 12.668 -0.717 1.00 89.81 113 ALA A C 1
ATOM 912 O O . ALA A 1 113 ? -8.590 13.642 -0.042 1.00 89.81 113 ALA A O 1
ATOM 913 N N . VAL A 1 114 ? -8.939 11.515 -0.693 1.00 91.19 114 VAL A N 1
ATOM 914 C CA . VAL A 1 114 ? -10.116 11.241 0.136 1.00 91.19 114 VAL A CA 1
ATOM 915 C C . VAL A 1 114 ? -9.820 10.029 1.026 1.00 91.19 114 VAL A C 1
ATOM 917 O O . VAL A 1 114 ? -9.286 9.042 0.511 1.00 91.19 114 VAL A O 1
ATOM 920 N N . PRO A 1 115 ? -10.156 10.068 2.332 1.00 90.75 115 PRO A N 1
ATOM 921 C CA . PRO A 1 115 ? -10.028 8.910 3.212 1.00 90.75 115 PRO A CA 1
ATOM 922 C C . PRO A 1 115 ? -10.766 7.692 2.655 1.00 90.75 115 PRO A C 1
ATOM 924 O O . PRO A 1 115 ? -11.892 7.816 2.176 1.00 90.75 115 PRO A O 1
ATOM 927 N N . GLN A 1 116 ? -10.124 6.531 2.723 1.00 88.12 116 GLN A N 1
ATOM 928 C CA . GLN A 1 116 ? -10.703 5.262 2.293 1.00 88.12 116 GLN A CA 1
ATOM 929 C C . GLN A 1 116 ? -11.249 4.510 3.511 1.00 88.12 116 GLN A C 1
ATOM 931 O O . GLN A 1 116 ? -10.622 4.527 4.574 1.00 88.12 116 GLN A O 1
ATOM 936 N N . ASP A 1 117 ? -12.408 3.869 3.359 1.00 86.88 117 ASP A N 1
ATOM 937 C CA . ASP A 1 117 ? -13.004 3.007 4.380 1.00 86.88 117 ASP A CA 1
ATOM 938 C C . ASP A 1 117 ? -12.915 1.548 3.933 1.00 86.88 117 ASP A C 1
ATOM 940 O O . ASP A 1 117 ? -13.609 1.112 3.018 1.00 86.88 117 ASP A O 1
ATOM 944 N N . TRP A 1 118 ? -12.036 0.803 4.598 1.00 83.62 118 TRP A N 1
ATOM 945 C CA . TRP A 1 118 ? -11.770 -0.609 4.329 1.00 83.62 118 TRP A CA 1
ATOM 946 C C . TRP A 1 118 ? -12.480 -1.542 5.318 1.00 83.62 118 TRP A C 1
ATOM 948 O O . TRP A 1 118 ? -12.212 -2.739 5.347 1.00 83.62 118 TRP A O 1
ATOM 958 N N . THR A 1 119 ? -13.360 -1.011 6.173 1.00 76.62 119 THR A N 1
ATOM 959 C CA . THR A 1 119 ? -14.045 -1.804 7.209 1.00 76.62 119 THR A CA 1
ATOM 960 C C . THR A 1 119 ? -15.273 -2.557 6.689 1.00 76.62 119 THR A C 1
ATOM 962 O O . THR A 1 119 ? -15.841 -3.367 7.419 1.00 76.62 119 THR A O 1
ATOM 965 N N . ALA A 1 120 ? -15.657 -2.316 5.430 1.00 66.25 120 ALA A N 1
ATOM 966 C CA . ALA A 1 120 ? -16.836 -2.884 4.775 1.00 66.25 120 ALA A CA 1
ATOM 967 C C . ALA A 1 120 ? -16.521 -3.708 3.507 1.00 66.25 120 ALA A C 1
ATOM 969 O O . ALA A 1 120 ? -17.424 -3.908 2.693 1.00 66.25 120 ALA A O 1
ATOM 970 N N . ILE A 1 121 ? -15.263 -4.136 3.323 1.00 62.50 121 ILE A N 1
ATOM 971 C CA . ILE A 1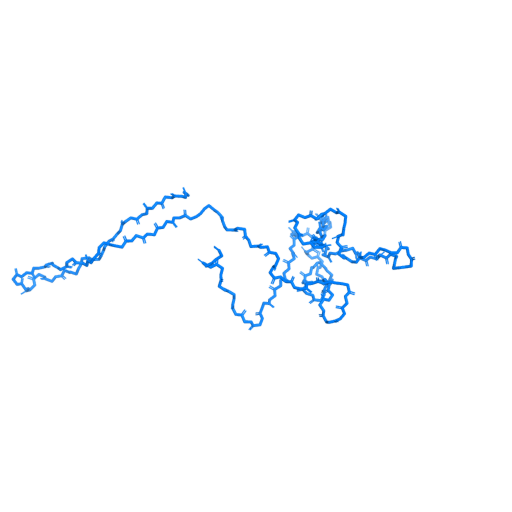 121 ? -14.846 -5.021 2.215 1.00 62.50 121 ILE A CA 1
ATOM 972 C C . ILE A 1 121 ? -15.506 -6.398 2.360 1.00 62.50 121 ILE A C 1
ATOM 974 O O . ILE A 1 121 ? -15.516 -6.930 3.496 1.00 62.50 121 ILE A O 1
#

pLDDT: mean 92.02, std 6.27, range [62.5, 98.06]

Foldseek 3Di:
DQDKDKDWDWQACPVDPPGIDIDDIDIDTDDPDDDDPPPAPAFQDPPRDQCNQKPWCVVPVQAFKDKFDPDDDVVVVDTSFAQPPDDDDRTDIDIDGDCPDNHPYTDIDGDDPDDDDPPPD